Protein AF-A0A520A383-F1 (afdb_monomer)

Secondary structure (DSSP, 8-state):
------TTS-BGGGSSS---EEEEETTTTEEEEE-BS-HHHHHHHHT--TTTSPPPEETTEE-

Foldseek 3Di:
DDPPDPQVVFFQCPDPHRDWAWAAQPVVRDIDIDGGDDPVVRVVRNVDDPPPDDFDQDPNTTD

Sequence (63 aa):
MQRAKLEEKDNFDNLFVPFRCMASDVLSQKSLTVGKGSLAEAVRATMTVPLVYRPIKLDGKYV

Mean predicted aligned error: 8.7 Å

Nearest PDB structures (foldseek):
  5fya-assembly1_A  TM=9.316E-01  e=2.494E-04  Pseudomonas aeruginosa PAO1
  5fya-assembly1_B  TM=8.966E-01  e=6.240E-04  Pseudomonas aeruginosa PAO1
  5fqu-assembly1_B  TM=9.186E-01  e=6.177E-03  Pseudomonas aeruginosa PAO1
  5fqu-assembly1_A  TM=9.210E-01  e=6.595E-03  Pseudomonas aeruginosa PAO1

Structure (mmCIF, N/CA/C/O backbone):
data_AF-A0A520A383-F1
#
_entry.id   AF-A0A520A383-F1
#
loop_
_atom_site.group_PDB
_atom_site.id
_atom_site.type_symbol
_atom_site.label_atom_id
_atom_site.label_alt_id
_atom_site.label_comp_id
_atom_site.label_asym_id
_atom_site.label_entity_id
_atom_site.label_seq_id
_atom_site.pdbx_PDB_ins_code
_atom_site.Cartn_x
_atom_site.Cartn_y
_atom_site.Cartn_z
_atom_site.occupancy
_atom_site.B_iso_or_equiv
_atom_site.auth_seq_id
_atom_site.auth_comp_id
_atom_site.auth_asym_id
_atom_site.auth_atom_id
_atom_site.pdbx_PDB_model_num
ATOM 1 N N . MET A 1 1 ? 4.566 -28.052 -7.496 1.00 35.91 1 MET A N 1
ATOM 2 C CA . MET A 1 1 ? 4.924 -27.818 -8.911 1.00 35.91 1 MET A CA 1
ATOM 3 C C . MET A 1 1 ? 4.146 -26.586 -9.382 1.00 35.91 1 MET A C 1
ATOM 5 O O . MET A 1 1 ? 2.947 -26.708 -9.518 1.00 35.91 1 MET A O 1
ATOM 9 N N . GLN A 1 2 ? 4.606 -25.347 -9.539 1.00 41.19 2 GLN A N 1
ATOM 10 C CA . GLN A 1 2 ? 5.873 -24.635 -9.420 1.00 41.19 2 GLN A CA 1
ATOM 11 C C . GLN A 1 2 ? 5.457 -23.154 -9.243 1.00 41.19 2 GLN A C 1
ATOM 13 O O . GLN A 1 2 ? 5.044 -22.521 -10.204 1.00 41.19 2 GLN A O 1
ATOM 18 N N . ARG A 1 3 ? 5.476 -22.605 -8.017 1.00 43.78 3 ARG A N 1
ATOM 19 C CA . ARG A 1 3 ? 5.238 -21.162 -7.760 1.00 43.78 3 ARG A CA 1
ATOM 20 C C . ARG A 1 3 ? 6.561 -20.392 -7.823 1.00 43.78 3 ARG A C 1
ATOM 22 O O . ARG A 1 3 ? 6.890 -19.618 -6.933 1.00 43.78 3 ARG A O 1
ATOM 29 N N . ALA A 1 4 ? 7.385 -20.711 -8.817 1.00 37.84 4 ALA A N 1
ATOM 30 C CA . ALA A 1 4 ? 8.693 -20.098 -8.961 1.00 37.84 4 ALA A CA 1
ATOM 31 C C . ALA A 1 4 ? 8.545 -18.814 -9.782 1.00 37.84 4 ALA A C 1
ATOM 33 O O . ALA A 1 4 ? 8.189 -18.880 -10.953 1.00 37.84 4 ALA A O 1
ATOM 34 N N . LYS A 1 5 ? 8.869 -17.683 -9.148 1.00 35.44 5 LYS A N 1
ATOM 35 C CA . LYS A 1 5 ? 9.195 -16.391 -9.769 1.00 35.44 5 LYS A CA 1
ATOM 36 C C . LYS A 1 5 ? 8.064 -15.664 -10.512 1.00 35.44 5 LYS A C 1
ATOM 38 O O . LYS A 1 5 ? 8.010 -15.661 -11.735 1.00 35.44 5 LYS A O 1
ATOM 43 N N . LEU A 1 6 ? 7.250 -14.921 -9.763 1.00 40.41 6 LEU A N 1
ATOM 44 C CA . LEU A 1 6 ? 6.644 -13.676 -10.268 1.00 40.41 6 LEU A CA 1
ATOM 45 C C . LEU A 1 6 ? 7.175 -12.420 -9.553 1.00 40.41 6 LEU A C 1
ATOM 47 O O . LEU A 1 6 ? 6.951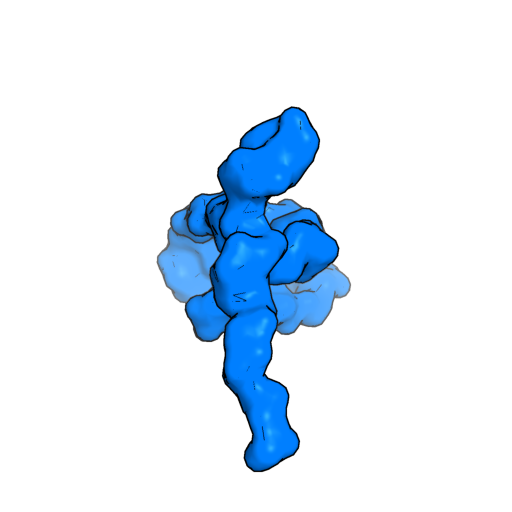 -11.320 -10.031 1.00 40.41 6 LEU A O 1
ATOM 51 N N . GLU A 1 7 ? 7.974 -12.562 -8.490 1.00 45.50 7 GLU A N 1
ATOM 52 C CA . GLU A 1 7 ? 8.423 -11.414 -7.682 1.00 45.50 7 GLU A CA 1
ATOM 53 C C . GLU A 1 7 ? 9.375 -10.438 -8.398 1.00 45.50 7 GLU A C 1
ATOM 55 O O . GLU A 1 7 ? 9.553 -9.310 -7.950 1.00 45.50 7 GLU A O 1
ATOM 60 N N . GLU A 1 8 ? 9.984 -10.831 -9.520 1.00 45.88 8 GLU A N 1
ATOM 61 C CA . GLU A 1 8 ? 10.988 -10.007 -10.212 1.00 45.88 8 GLU A CA 1
ATOM 62 C C . GLU A 1 8 ? 10.364 -8.989 -11.191 1.00 45.88 8 GLU A C 1
ATOM 64 O O . GLU A 1 8 ? 10.981 -7.976 -11.521 1.00 45.88 8 GLU A O 1
ATOM 69 N N . LYS A 1 9 ? 9.113 -9.216 -11.624 1.00 51.94 9 LYS A N 1
ATOM 70 C CA . LYS A 1 9 ? 8.371 -8.321 -12.535 1.00 51.94 9 LYS A CA 1
ATOM 71 C C . LYS A 1 9 ? 7.383 -7.392 -11.832 1.00 51.94 9 LYS A C 1
ATOM 73 O O . LYS A 1 9 ? 6.725 -6.595 -12.493 1.00 51.94 9 LYS A O 1
ATOM 78 N N . ASP A 1 10 ? 7.322 -7.482 -10.511 1.00 64.56 10 ASP A N 1
ATOM 79 C CA . ASP A 1 10 ? 6.382 -6.740 -9.686 1.00 64.56 10 ASP A CA 1
ATOM 80 C C . ASP A 1 10 ? 7.007 -5.471 -9.091 1.00 64.56 10 ASP A C 1
ATOM 82 O O . ASP A 1 10 ? 6.367 -4.824 -8.279 1.00 64.56 10 ASP A O 1
ATOM 86 N N . ASN A 1 11 ? 8.237 -5.078 -9.455 1.00 79.12 11 ASN A N 1
ATOM 87 C CA . ASN A 1 11 ? 8.802 -3.791 -9.031 1.00 79.12 11 ASN A CA 1
ATOM 88 C C . ASN A 1 11 ? 8.338 -2.658 -9.961 1.00 79.12 11 ASN A C 1
ATOM 90 O O . ASN A 1 11 ? 8.571 -2.701 -11.170 1.00 79.12 11 ASN A O 1
ATOM 94 N N . PHE A 1 12 ? 7.720 -1.621 -9.396 1.00 84.88 12 PHE A N 1
ATOM 95 C CA . PHE A 1 12 ? 7.217 -0.472 -10.148 1.00 84.88 12 PHE A CA 1
ATOM 96 C C . PHE A 1 12 ? 8.326 0.423 -10.710 1.00 84.88 12 PHE A C 1
ATOM 98 O O . PHE A 1 12 ? 8.063 1.200 -11.627 1.00 84.88 12 PHE A O 1
ATOM 105 N N . ASP A 1 13 ? 9.563 0.281 -10.231 1.00 84.75 13 ASP A N 1
ATOM 106 C CA . ASP A 1 13 ? 10.725 0.969 -10.801 1.00 84.75 13 ASP A CA 1
ATOM 107 C C . ASP A 1 13 ? 11.102 0.431 -12.196 1.00 84.75 13 ASP A C 1
ATOM 109 O O . ASP A 1 13 ? 11.727 1.141 -12.979 1.00 84.75 13 ASP A O 1
ATOM 113 N N . ASN A 1 14 ? 10.684 -0.798 -12.537 1.00 84.50 14 ASN A N 1
ATOM 114 C CA . ASN A 1 14 ? 10.950 -1.435 -13.835 1.00 84.50 14 ASN A CA 1
ATOM 115 C C . ASN A 1 14 ? 9.899 -1.100 -14.913 1.00 84.50 14 ASN A C 1
ATOM 117 O O . ASN A 1 14 ? 9.942 -1.648 -16.018 1.00 84.50 14 ASN A O 1
ATOM 121 N N . LEU A 1 15 ? 8.921 -0.245 -14.603 1.00 82.00 15 LEU A N 1
ATOM 122 C CA . LEU A 1 15 ? 7.943 0.237 -15.576 1.00 82.00 15 LEU A CA 1
ATOM 123 C C . LEU A 1 15 ? 8.587 1.253 -16.529 1.00 82.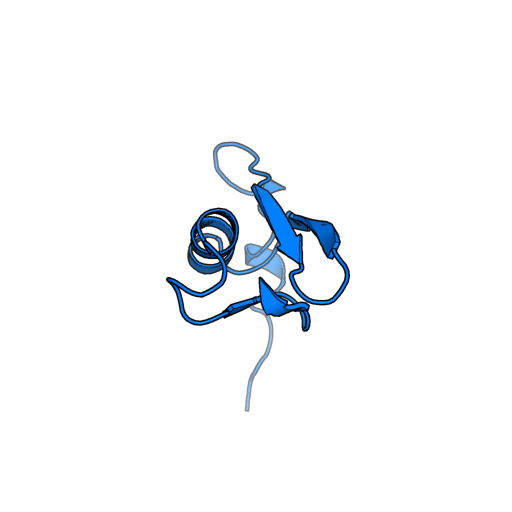00 15 LEU A C 1
ATOM 125 O O . LEU A 1 15 ? 9.598 1.872 -16.211 1.00 82.00 15 LEU A O 1
ATOM 129 N N . PHE A 1 16 ?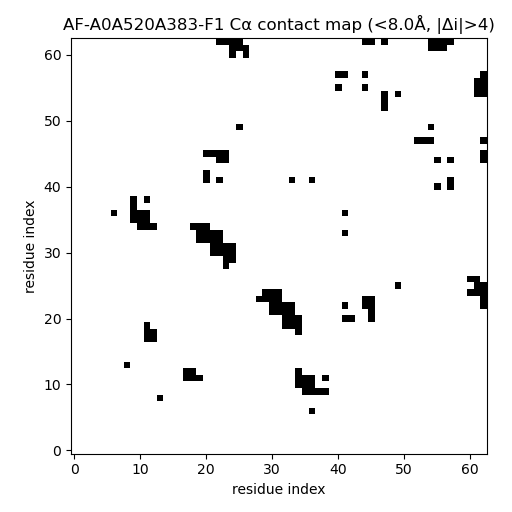 7.966 1.466 -17.696 1.00 84.38 16 PHE A N 1
AT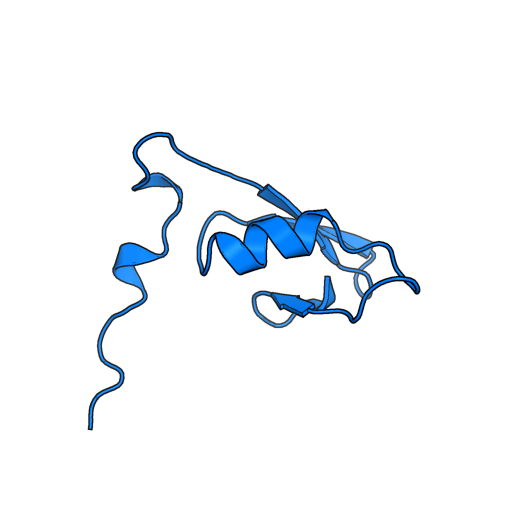OM 130 C CA . PHE A 1 16 ? 8.424 2.467 -18.674 1.00 84.38 16 PHE A CA 1
ATOM 131 C C . PHE A 1 16 ? 8.609 3.864 -18.050 1.00 84.38 16 PHE A C 1
ATOM 133 O O . PHE A 1 16 ? 9.513 4.602 -18.431 1.00 84.38 16 PHE A O 1
ATOM 140 N N . VAL A 1 17 ? 7.776 4.194 -17.058 1.00 84.75 17 VAL A N 1
ATOM 141 C CA . VAL A 1 17 ? 7.979 5.312 -16.135 1.00 84.75 17 VAL A CA 1
ATOM 142 C C . VAL A 1 17 ? 7.904 4.754 -14.713 1.00 84.75 17 VAL A C 1
ATOM 144 O O . VAL A 1 17 ? 6.884 4.136 -14.388 1.00 84.75 17 VAL A O 1
ATOM 147 N N . PRO A 1 18 ? 8.927 4.968 -13.864 1.00 86.19 18 PRO A N 1
ATOM 148 C CA . PRO A 1 18 ? 8.890 4.552 -12.468 1.00 86.19 18 PRO A CA 1
ATOM 149 C C . PRO A 1 18 ? 7.649 5.092 -11.756 1.00 86.19 18 PRO A C 1
ATOM 151 O O . PRO A 1 18 ? 7.344 6.286 -11.827 1.00 86.19 18 PRO A O 1
ATOM 154 N N . PHE A 1 19 ? 6.926 4.210 -11.069 1.00 85.75 19 PHE A N 1
ATOM 155 C CA . PHE A 1 19 ? 5.657 4.534 -10.424 1.00 85.75 19 PHE A CA 1
ATOM 156 C C . PHE A 1 19 ? 5.711 4.278 -8.916 1.00 85.75 19 PHE A C 1
ATOM 158 O O . PHE A 1 19 ? 6.229 3.270 -8.446 1.00 85.75 19 PHE A O 1
ATOM 165 N N . ARG A 1 20 ? 5.103 5.173 -8.136 1.00 86.00 20 ARG A N 1
ATOM 166 C CA . ARG A 1 20 ? 4.780 4.940 -6.725 1.00 86.00 20 ARG A CA 1
ATOM 167 C C . ARG A 1 20 ? 3.357 5.372 -6.462 1.00 86.00 20 ARG A C 1
ATOM 169 O O . ARG A 1 20 ? 2.936 6.428 -6.929 1.00 86.00 20 ARG A O 1
ATOM 176 N N . CYS A 1 21 ? 2.661 4.610 -5.631 1.00 85.38 21 CYS A N 1
ATOM 177 C CA . CYS A 1 21 ? 1.372 5.033 -5.104 1.00 85.38 21 CYS A CA 1
ATOM 178 C C . CYS A 1 21 ? 1.360 5.029 -3.579 1.00 85.38 21 CYS A C 1
ATOM 180 O O . CYS A 1 21 ? 2.167 4.358 -2.931 1.00 85.38 21 CYS A O 1
ATOM 182 N N . MET A 1 22 ? 0.452 5.822 -3.021 1.00 85.12 22 MET A N 1
ATOM 183 C CA . MET A 1 22 ? 0.241 5.933 -1.588 1.00 85.12 22 MET A CA 1
ATOM 184 C C . MET A 1 22 ? -1.176 5.465 -1.274 1.00 85.12 22 MET A C 1
ATOM 186 O O . MET A 1 22 ? -2.138 6.005 -1.814 1.00 85.12 22 MET A O 1
ATOM 190 N N . ALA A 1 23 ? -1.287 4.459 -0.419 1.00 85.12 23 ALA A N 1
ATOM 191 C CA . ALA A 1 23 ? -2.545 3.970 0.127 1.00 85.12 23 ALA A CA 1
ATOM 192 C C . ALA A 1 23 ? -2.621 4.311 1.620 1.00 85.12 23 ALA A C 1
ATOM 194 O O . ALA A 1 23 ? -1.602 4.629 2.236 1.00 85.12 23 ALA A O 1
ATOM 195 N N . SER A 1 24 ? -3.811 4.254 2.209 1.00 81.81 24 SER A N 1
ATOM 196 C CA . SER A 1 24 ? -3.989 4.469 3.646 1.00 81.81 24 SER A CA 1
ATOM 197 C C . SER A 1 24 ? -4.440 3.170 4.292 1.00 81.81 24 SER A C 1
ATOM 199 O O . SER A 1 24 ? -5.439 2.594 3.879 1.00 81.81 24 SER A O 1
ATOM 201 N N . ASP A 1 25 ? -3.699 2.695 5.287 1.00 80.75 25 ASP A N 1
ATOM 202 C CA . ASP A 1 25 ? -4.110 1.539 6.075 1.00 80.75 25 ASP A CA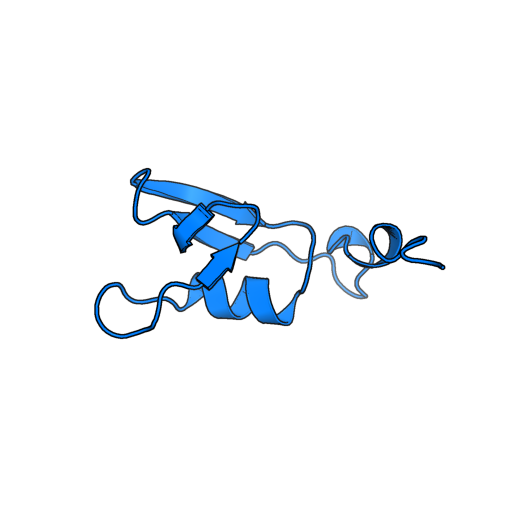 1
ATOM 203 C C . ASP A 1 25 ? -5.175 1.978 7.085 1.00 80.75 25 ASP A C 1
ATOM 205 O O . ASP A 1 25 ? -4.903 2.768 7.995 1.00 80.75 25 ASP A O 1
ATOM 209 N N . VAL A 1 26 ? -6.389 1.457 6.920 1.00 76.25 26 VAL A N 1
ATOM 210 C CA . VAL A 1 26 ? -7.559 1.821 7.731 1.00 76.25 26 VAL A CA 1
ATOM 211 C C . VAL A 1 26 ? -7.407 1.357 9.182 1.00 76.25 26 VAL A C 1
ATOM 213 O O . VAL A 1 26 ? -7.916 2.010 10.092 1.00 76.25 26 VAL A O 1
ATOM 216 N N . LEU A 1 27 ? -6.691 0.255 9.425 1.00 76.88 27 LEU A N 1
ATOM 217 C CA . LEU A 1 27 ? -6.495 -0.278 10.773 1.00 76.88 27 LEU A CA 1
ATOM 218 C C . LEU A 1 27 ? -5.385 0.460 11.512 1.00 76.88 27 LEU A C 1
ATOM 220 O O . LEU A 1 27 ? -5.546 0.804 12.681 1.00 76.88 27 LEU A O 1
ATOM 224 N N . SER A 1 28 ? -4.250 0.681 10.847 1.00 77.56 28 SER A N 1
ATOM 225 C CA . SER A 1 28 ? -3.096 1.321 11.486 1.00 77.56 28 SER A CA 1
ATOM 226 C C . SER A 1 28 ? -3.105 2.847 11.399 1.00 77.56 28 SER A C 1
ATOM 228 O O . SER A 1 28 ? -2.278 3.478 12.056 1.00 77.56 28 SER A O 1
ATOM 230 N N . GLN A 1 29 ? -4.037 3.434 10.635 1.00 79.31 29 GLN A N 1
ATOM 231 C CA . GLN A 1 29 ? -4.155 4.876 10.372 1.00 79.31 29 GLN A CA 1
ATOM 232 C C . GLN A 1 29 ? -2.853 5.483 9.827 1.00 79.31 29 GLN A C 1
ATOM 234 O O . GLN A 1 29 ? -2.497 6.624 10.123 1.00 79.31 29 GLN A O 1
ATOM 239 N N . LYS A 1 30 ? -2.106 4.696 9.047 1.00 80.62 30 LYS A N 1
ATOM 240 C CA . LYS A 1 30 ? -0.817 5.089 8.472 1.00 80.62 30 LYS A CA 1
ATOM 241 C C . LYS A 1 30 ? -0.884 5.094 6.958 1.00 80.62 30 LYS A C 1
ATOM 243 O O . LYS A 1 30 ? -1.501 4.226 6.346 1.00 80.62 30 LYS A O 1
ATOM 248 N N . SER A 1 31 ? -0.158 6.030 6.358 1.00 82.94 31 SER A N 1
ATOM 249 C CA . SER A 1 31 ? 0.123 5.988 4.932 1.00 82.94 31 SER A CA 1
ATOM 250 C C . SER A 1 31 ? 1.081 4.837 4.613 1.00 82.94 31 SER A C 1
ATOM 252 O O . SER A 1 31 ? 2.072 4.589 5.306 1.00 82.94 31 SER A O 1
ATOM 254 N N . LEU A 1 32 ? 0.769 4.116 3.545 1.00 84.69 32 LEU A N 1
ATOM 255 C CA . LEU A 1 32 ? 1.557 3.037 2.983 1.00 84.69 32 LEU A CA 1
ATOM 256 C C . LEU A 1 32 ? 2.031 3.456 1.595 1.00 84.69 32 LEU A C 1
ATOM 258 O O . LEU A 1 32 ? 1.221 3.699 0.704 1.00 84.69 32 LEU A O 1
ATOM 262 N N . THR A 1 33 ? 3.341 3.483 1.394 1.00 87.00 33 THR A N 1
ATOM 263 C CA . THR A 1 33 ? 3.919 3.672 0.062 1.00 87.00 33 THR A CA 1
ATOM 264 C C . THR A 1 33 ? 4.094 2.317 -0.609 1.00 87.00 33 THR A C 1
ATOM 266 O O . THR A 1 33 ? 4.773 1.442 -0.073 1.00 87.00 33 THR A O 1
ATOM 269 N N . VAL A 1 34 ? 3.514 2.153 -1.794 1.00 85.25 34 VAL A N 1
ATOM 270 C CA . VAL A 1 34 ? 3.565 0.918 -2.578 1.00 85.25 34 VAL A CA 1
ATOM 271 C C . VAL A 1 34 ? 4.472 1.148 -3.781 1.00 85.25 34 VAL A C 1
ATOM 273 O O . VAL A 1 34 ? 4.203 2.006 -4.625 1.00 85.25 34 VAL A O 1
ATOM 276 N N . GLY A 1 35 ? 5.560 0.383 -3.831 1.00 84.25 35 GLY A N 1
ATOM 277 C CA . GLY A 1 35 ? 6.528 0.373 -4.936 1.00 84.25 35 GLY A CA 1
ATOM 278 C C . GLY A 1 35 ? 6.663 -0.991 -5.611 1.00 84.25 35 GLY A C 1
ATOM 279 O O . GLY A 1 35 ? 7.474 -1.145 -6.515 1.00 84.25 35 GLY A O 1
ATOM 280 N N . LYS A 1 36 ? 5.908 -1.995 -5.153 1.00 84.00 36 LYS A N 1
ATOM 281 C CA . LYS A 1 36 ? 5.953 -3.349 -5.699 1.00 84.00 36 LYS A CA 1
ATOM 282 C C . LYS A 1 36 ? 4.611 -4.074 -5.578 1.00 84.00 36 LYS A C 1
ATOM 284 O O . LYS A 1 36 ? 3.805 -3.717 -4.720 1.00 84.00 36 LYS A O 1
ATOM 289 N N . GLY A 1 37 ? 4.405 -5.114 -6.379 1.00 81.38 37 GLY A N 1
ATOM 290 C CA . GLY A 1 37 ? 3.219 -5.971 -6.407 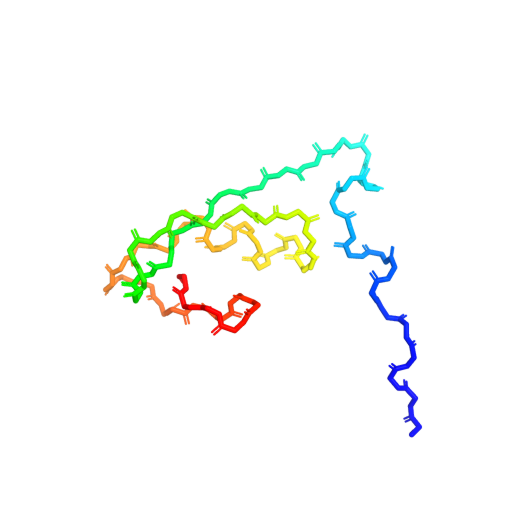1.00 81.38 37 GLY A CA 1
ATOM 291 C C . GLY A 1 37 ? 2.391 -5.792 -7.681 1.00 81.38 37 GLY A C 1
ATOM 292 O O . GLY A 1 37 ? 2.893 -5.385 -8.725 1.00 81.38 37 GLY A O 1
ATOM 293 N N . SER A 1 38 ? 1.089 -6.068 -7.595 1.00 82.31 38 SER A N 1
ATOM 294 C CA . SER A 1 38 ? 0.160 -5.837 -8.703 1.00 82.31 38 SER A CA 1
ATOM 295 C C . SER A 1 38 ? -0.176 -4.352 -8.834 1.00 82.31 38 SER A C 1
ATOM 297 O O . SER A 1 38 ? -0.814 -3.770 -7.953 1.00 82.31 38 SER A O 1
ATOM 299 N N . LEU A 1 39 ? 0.188 -3.738 -9.965 1.00 81.38 39 LEU A N 1
ATOM 300 C CA . LEU A 1 39 ? -0.125 -2.332 -10.255 1.00 81.38 39 LEU A CA 1
ATOM 301 C C . LEU A 1 39 ? -1.636 -2.050 -10.176 1.00 81.38 39 LEU A C 1
ATOM 303 O O . LEU A 1 39 ? -2.053 -1.024 -9.647 1.00 81.38 39 LEU A O 1
ATOM 307 N N . ALA A 1 40 ? -2.469 -2.980 -10.652 1.00 82.06 40 ALA A N 1
ATOM 308 C CA . ALA A 1 40 ? -3.923 -2.828 -10.627 1.00 82.06 40 ALA A CA 1
ATOM 309 C C . ALA A 1 40 ? -4.497 -2.842 -9.200 1.00 82.06 40 ALA A C 1
ATOM 311 O O . ALA A 1 40 ? -5.456 -2.126 -8.915 1.00 82.06 40 ALA A O 1
ATOM 312 N N . GLU A 1 41 ? -3.931 -3.648 -8.298 1.00 80.19 41 GLU A N 1
ATOM 313 C CA . GLU A 1 41 ? -4.326 -3.644 -6.884 1.00 80.19 41 GLU A CA 1
ATOM 314 C C . GLU A 1 41 ? -3.826 -2.392 -6.175 1.00 80.19 41 GLU A C 1
ATOM 316 O O . GLU A 1 41 ? -4.579 -1.777 -5.426 1.00 80.19 41 GLU A O 1
ATOM 321 N N . ALA A 1 42 ? -2.598 -1.973 -6.476 1.00 82.62 42 ALA A N 1
ATOM 322 C CA . ALA A 1 42 ? -1.993 -0.771 -5.927 1.00 82.62 42 ALA A CA 1
ATOM 323 C C . ALA A 1 42 ? -2.785 0.497 -6.299 1.00 82.62 42 ALA A C 1
ATOM 325 O O . ALA A 1 42 ? -3.042 1.333 -5.442 1.00 82.62 42 ALA A O 1
ATOM 326 N N . VAL A 1 43 ? -3.261 0.612 -7.544 1.00 82.88 43 VAL A N 1
ATOM 327 C CA . VAL A 1 43 ? -4.131 1.725 -7.970 1.00 82.88 43 VAL A CA 1
ATOM 328 C C . VAL A 1 43 ? -5.507 1.657 -7.305 1.00 82.88 43 VAL A C 1
ATOM 330 O O . VAL A 1 43 ? -6.029 2.682 -6.885 1.00 82.88 43 VAL A O 1
ATOM 333 N N . ARG A 1 44 ? -6.106 0.470 -7.156 1.00 81.12 44 ARG A N 1
ATOM 334 C CA . ARG A 1 44 ? -7.388 0.349 -6.437 1.00 81.12 44 ARG A CA 1
ATOM 335 C C . ARG A 1 44 ? -7.260 0.720 -4.960 1.00 81.12 44 ARG A C 1
ATOM 337 O O . ARG A 1 44 ? -8.168 1.349 -4.429 1.00 81.12 44 ARG A O 1
ATOM 344 N N . ALA A 1 45 ? -6.131 0.389 -4.336 1.00 79.50 45 ALA A N 1
ATOM 345 C CA . ALA A 1 45 ? -5.846 0.694 -2.936 1.00 79.50 45 ALA A CA 1
ATOM 346 C C . ALA A 1 45 ? -5.848 2.196 -2.631 1.00 79.50 45 ALA A C 1
ATOM 348 O O . ALA A 1 45 ? -6.157 2.591 -1.511 1.00 79.50 45 ALA A O 1
ATOM 349 N N . THR A 1 46 ? -5.505 3.049 -3.603 1.00 78.19 46 THR A N 1
ATOM 350 C CA . THR A 1 46 ? -5.510 4.507 -3.397 1.00 78.19 46 THR A CA 1
ATOM 351 C C . THR A 1 46 ? -6.912 5.110 -3.432 1.00 78.19 46 THR A C 1
ATOM 353 O O . THR A 1 46 ? -7.112 6.225 -2.957 1.00 78.19 46 THR A O 1
ATOM 356 N N . MET A 1 47 ? -7.882 4.383 -3.989 1.00 74.56 47 MET A N 1
ATOM 357 C CA . MET A 1 47 ? -9.260 4.837 -4.169 1.00 74.56 47 MET A CA 1
ATOM 358 C C . MET A 1 47 ? -10.223 4.257 -3.129 1.00 74.56 47 MET A C 1
ATOM 360 O O . MET A 1 47 ? -11.424 4.534 -3.201 1.00 74.56 47 MET A O 1
ATOM 364 N N . THR A 1 48 ? -9.745 3.455 -2.171 1.00 70.56 48 THR A N 1
ATOM 365 C CA . THR A 1 48 ? -10.621 2.887 -1.147 1.00 70.56 48 THR A CA 1
ATOM 366 C C . THR A 1 48 ? -11.106 3.990 -0.209 1.00 70.56 48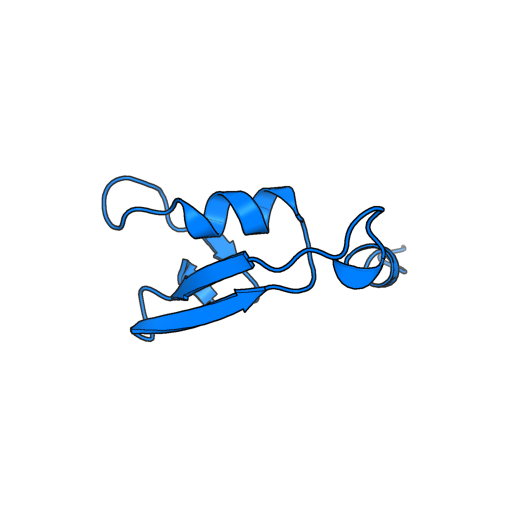 THR A C 1
ATOM 368 O O . THR A 1 48 ? -10.396 4.465 0.673 1.00 70.56 48 THR A O 1
ATOM 371 N N . VAL A 1 49 ? -12.360 4.396 -0.393 1.00 65.88 49 VAL A N 1
ATOM 372 C CA . VAL A 1 49 ? -13.105 5.175 0.599 1.00 65.88 49 VAL A CA 1
ATOM 373 C C . VAL A 1 49 ? -13.649 4.199 1.647 1.00 65.88 49 VAL A C 1
ATOM 375 O O . VAL A 1 49 ? -14.451 3.322 1.289 1.00 65.88 49 VAL A O 1
ATOM 378 N N . PRO A 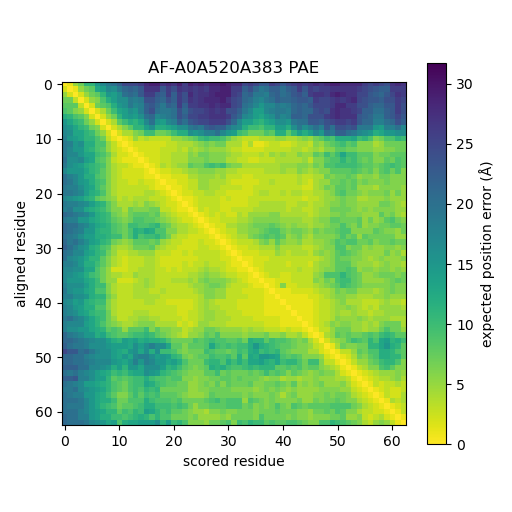1 50 ? -13.251 4.333 2.928 1.00 64.12 50 PRO A N 1
ATOM 379 C CA . PRO A 1 50 ? -13.778 3.500 4.001 1.00 64.12 50 PRO A CA 1
ATOM 380 C C . PRO A 1 50 ? -15.310 3.521 3.997 1.00 64.12 50 PRO A C 1
ATOM 382 O O . PRO A 1 50 ? -15.913 4.571 3.790 1.00 64.12 50 PRO A O 1
ATOM 385 N N . LEU A 1 51 ? -15.937 2.363 4.227 1.00 64.94 51 LEU A N 1
ATOM 386 C CA . LEU A 1 51 ? -17.398 2.144 4.244 1.00 64.94 51 LEU A CA 1
ATOM 387 C C . LEU A 1 51 ? -18.111 2.147 2.878 1.00 64.94 51 LEU A C 1
ATOM 389 O O . LEU A 1 51 ? -19.232 1.650 2.802 1.00 64.94 51 LEU A O 1
ATOM 393 N N . VAL A 1 52 ? -17.486 2.640 1.804 1.00 67.88 52 VAL A N 1
ATOM 394 C CA . VAL A 1 52 ? -18.070 2.626 0.446 1.00 67.88 52 VAL A CA 1
ATOM 395 C C . VAL A 1 52 ? -17.563 1.436 -0.369 1.00 67.88 52 VAL A C 1
ATOM 397 O O . VAL A 1 52 ? -18.323 0.815 -1.111 1.00 67.88 52 VAL A O 1
ATOM 400 N N . TYR A 1 53 ? -16.288 1.079 -0.206 1.00 66.31 53 TYR A N 1
ATOM 401 C CA . TYR A 1 53 ? -15.643 -0.001 -0.951 1.00 66.31 53 TYR A CA 1
ATOM 402 C C . TYR A 1 53 ? -15.230 -1.152 -0.029 1.00 66.31 53 TYR A C 1
ATOM 404 O O . TYR A 1 53 ? -14.921 -0.948 1.146 1.00 66.31 53 TYR A O 1
ATOM 412 N N . ARG A 1 54 ? -15.236 -2.387 -0.557 1.00 70.75 54 ARG A N 1
ATOM 413 C CA . ARG A 1 54 ? -14.731 -3.546 0.194 1.00 70.75 54 ARG A CA 1
ATOM 414 C C . ARG A 1 54 ? -13.220 -3.382 0.385 1.00 70.75 54 ARG A C 1
ATOM 416 O O . ARG A 1 54 ? -12.538 -3.208 -0.625 1.00 70.75 54 ARG A O 1
ATOM 423 N N . PRO A 1 55 ? -12.708 -3.481 1.623 1.00 68.81 55 PRO A N 1
ATOM 424 C CA . PRO A 1 55 ? -11.287 -3.322 1.881 1.00 68.81 55 PRO A CA 1
ATOM 425 C C . PRO A 1 55 ? -10.511 -4.401 1.134 1.00 68.81 55 PRO A C 1
ATOM 427 O O . PRO A 1 55 ? -10.865 -5.586 1.185 1.00 68.81 55 PRO A O 1
ATOM 430 N N . ILE A 1 56 ? -9.463 -3.987 0.431 1.00 73.69 56 ILE A N 1
ATOM 431 C CA . ILE A 1 56 ? -8.568 -4.911 -0.258 1.00 73.69 56 ILE A CA 1
ATOM 432 C C . ILE A 1 56 ? -7.341 -5.152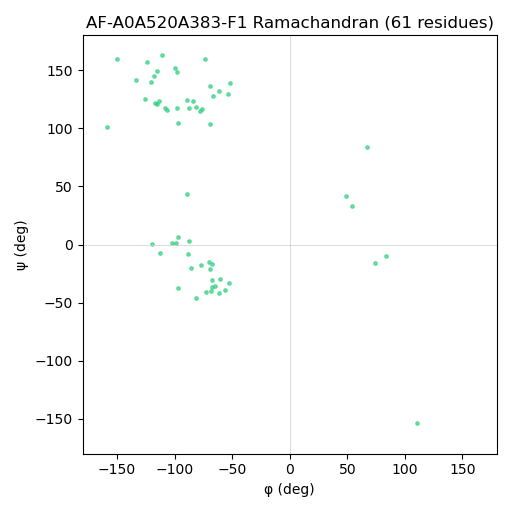 0.612 1.00 73.69 56 ILE A C 1
ATOM 434 O O . ILE A 1 56 ? -6.927 -4.299 1.397 1.00 73.69 56 ILE A O 1
ATOM 438 N N . LYS A 1 57 ? -6.778 -6.356 0.517 1.00 73.00 57 LYS A N 1
ATOM 439 C CA . LYS A 1 57 ? -5.618 -6.729 1.320 1.00 73.00 57 LYS A CA 1
ATOM 440 C C . LYS A 1 57 ? -4.354 -6.525 0.500 1.00 73.00 57 LYS A C 1
ATOM 442 O O . LYS A 1 57 ? -4.061 -7.331 -0.377 1.00 73.00 57 LYS A O 1
ATOM 447 N N . LEU A 1 58 ? -3.614 -5.465 0.798 1.00 74.81 58 LEU A N 1
ATOM 448 C CA . LEU A 1 58 ? -2.349 -5.146 0.151 1.00 74.81 58 LEU A CA 1
ATOM 449 C C . LEU A 1 58 ? -1.198 -5.438 1.118 1.00 74.81 58 LEU A C 1
ATOM 451 O O . LEU A 1 58 ? -1.115 -4.833 2.183 1.00 74.81 58 LEU A O 1
ATOM 455 N N . ASP A 1 59 ? -0.337 -6.396 0.768 1.00 69.62 59 ASP A N 1
ATOM 456 C CA . ASP A 1 59 ? 0.823 -6.807 1.581 1.00 69.62 59 ASP A CA 1
ATOM 457 C C . ASP A 1 59 ? 0.474 -7.082 3.063 1.00 69.62 59 ASP A C 1
ATOM 459 O O . ASP A 1 59 ? 1.135 -6.648 4.004 1.00 69.62 59 ASP A O 1
ATOM 463 N N . GLY A 1 60 ? -0.663 -7.752 3.283 1.00 70.00 60 GLY A N 1
ATOM 464 C CA . GLY A 1 60 ? -1.152 -8.079 4.623 1.00 70.00 60 GLY A CA 1
ATOM 465 C C . GLY A 1 60 ? -1.946 -6.974 5.330 1.00 70.00 60 GLY A C 1
ATOM 466 O O . GLY A 1 60 ? -2.582 -7.272 6.343 1.00 70.00 60 GLY A O 1
ATOM 467 N N . LYS A 1 61 ? -1.970 -5.751 4.793 1.00 74.00 61 LYS A N 1
ATOM 468 C CA . LYS A 1 61 ? -2.670 -4.583 5.351 1.00 74.00 61 LYS A CA 1
ATOM 469 C C . LYS A 1 61 ? -4.001 -4.337 4.653 1.00 74.00 61 LYS A C 1
ATOM 471 O O . LYS A 1 61 ? -4.162 -4.700 3.490 1.00 74.00 61 LYS A O 1
ATOM 476 N N . TYR A 1 62 ? -4.950 -3.740 5.369 1.00 75.88 62 TYR A N 1
ATOM 477 C CA . TYR A 1 62 ? -6.270 -3.421 4.828 1.00 75.88 62 TYR A CA 1
ATOM 478 C C . TYR A 1 62 ? -6.306 -1.962 4.400 1.00 75.88 62 TYR A C 1
ATOM 480 O O . TYR A 1 62 ? -6.133 -1.068 5.230 1.00 75.88 62 TYR A O 1
ATOM 488 N N . VAL A 1 63 ? -6.514 -1.763 3.103 1.00 69.81 63 VAL A N 1
ATOM 489 C CA . VAL A 1 63 ? -6.575 -0.456 2.450 1.00 69.81 63 VAL A CA 1
ATOM 490 C C . VAL A 1 63 ? -7.934 -0.249 1.818 1.00 69.81 63 VAL A C 1
ATOM 492 O O . VAL A 1 63 ? -8.459 -1.171 1.141 1.00 69.81 63 VAL A O 1
#

pLDDT: mean 73.14, std 14.28, range [35.44, 87.0]

Solvent-accessible surface area (backbone atoms only — not comparable to full-atom values): 3990 Å² total; per-residue (Å²): 142,78,95,76,79,67,76,85,79,21,42,27,68,77,41,100,63,67,48,75,46,65,27,50,27,74,83,78,75,39,81,41,79,44,50,64,55,59,65,72,58,52,59,52,30,53,66,51,46,86,92,79,48,84,72,42,76,57,95,88,38,47,38

Radius of gyration: 12.86 Å; Cα contacts (8 Å, |Δi|>4): 81; chains: 1; bounding box: 29×34×30 Å